Protein AF-A0A354A5F1-F1 (afdb_monomer)

Secondary structure (DSSP, 8-state):
--HHHHHHHHHHHHHHHHHHHHHHHHH--TT-----HHHHHHHHHHHHHHHHHHHHHHHHHHHHTT----SSTTHHHHHHHHHHHTTSS-HHHHHHHHHHHHHHHHHHHS-GGGS-HHHHHHHHHHHHHHHHHHHHHHHHHHHH-

Structure (mmCIF, N/CA/C/O backbone):
data_AF-A0A354A5F1-F1
#
_entry.id   AF-A0A354A5F1-F1
#
loop_
_atom_site.group_PDB
_atom_site.id
_atom_site.type_symbol
_atom_site.label_atom_id
_atom_site.label_alt_id
_atom_site.label_comp_id
_atom_site.label_asym_id
_atom_site.label_entity_id
_atom_site.label_seq_id
_atom_site.pdbx_PDB_ins_code
_atom_site.Cartn_x
_atom_site.Cartn_y
_atom_site.Cartn_z
_atom_site.occupancy
_atom_site.B_iso_or_equiv
_atom_site.auth_seq_id
_atom_site.auth_comp_id
_atom_site.auth_asym_id
_atom_site.auth_atom_id
_atom_site.pdbx_PDB_model_num
ATOM 1 N N . MET A 1 1 ? -10.426 9.192 18.367 1.00 88.81 1 MET A N 1
ATOM 2 C CA . MET A 1 1 ? -10.872 9.267 16.971 1.00 88.81 1 MET A CA 1
ATOM 3 C C . MET A 1 1 ? -12.346 8.918 16.938 1.00 88.81 1 MET A C 1
ATOM 5 O O . MET A 1 1 ? -12.712 7.935 17.572 1.00 88.81 1 MET A O 1
ATOM 9 N N . THR A 1 2 ? -13.182 9.730 16.302 1.00 95.38 2 THR A N 1
ATOM 10 C CA . THR A 1 2 ? -14.584 9.400 16.007 1.00 95.38 2 THR A CA 1
ATOM 11 C C . THR A 1 2 ? -14.675 8.564 14.728 1.00 95.38 2 THR A C 1
ATOM 13 O O . THR A 1 2 ? -13.717 8.493 13.960 1.00 95.38 2 THR A O 1
ATOM 16 N N . ILE A 1 3 ? -15.826 7.938 14.476 1.00 95.75 3 ILE A N 1
ATOM 17 C CA . ILE A 1 3 ? -16.056 7.205 13.223 1.00 95.75 3 ILE A CA 1
ATOM 18 C C . ILE A 1 3 ? -15.931 8.115 11.989 1.00 95.75 3 ILE A C 1
ATOM 20 O O . ILE A 1 3 ? -15.361 7.705 10.984 1.00 95.75 3 ILE A O 1
ATOM 24 N N . ASP A 1 4 ? -16.391 9.367 12.075 1.00 96.94 4 ASP A N 1
ATOM 25 C CA . ASP A 1 4 ? -16.285 10.336 10.975 1.00 96.94 4 ASP A CA 1
ATOM 26 C C . ASP A 1 4 ? -14.828 10.745 10.715 1.00 96.94 4 ASP A C 1
ATOM 28 O O . ASP A 1 4 ? -14.416 10.877 9.563 1.00 96.94 4 ASP A O 1
ATOM 32 N N . GLU A 1 5 ? -14.022 10.891 11.773 1.00 97.81 5 GLU A N 1
ATOM 33 C CA . GLU A 1 5 ? -12.582 11.142 11.646 1.00 97.81 5 GLU A CA 1
ATOM 34 C C . GLU A 1 5 ? -11.859 9.960 10.984 1.00 97.81 5 GLU A C 1
ATOM 36 O O . GLU A 1 5 ? -10.996 10.181 10.134 1.00 97.81 5 GLU A O 1
ATOM 41 N N . LEU A 1 6 ? -12.226 8.717 11.325 1.00 98.06 6 LEU A N 1
ATOM 42 C CA . LEU A 1 6 ? -11.666 7.519 10.691 1.00 98.06 6 LEU A CA 1
ATOM 43 C C . LEU A 1 6 ? -12.054 7.437 9.209 1.00 98.06 6 LEU A C 1
ATOM 45 O O . LEU A 1 6 ? -11.182 7.246 8.365 1.00 98.06 6 LEU A O 1
ATOM 49 N N . LYS A 1 7 ? -13.337 7.642 8.884 1.00 98.06 7 LYS A N 1
ATOM 50 C CA . LYS A 1 7 ? -13.829 7.675 7.496 1.00 98.06 7 LYS A CA 1
ATOM 51 C C . LYS A 1 7 ? -13.063 8.698 6.666 1.00 98.06 7 LYS A C 1
ATOM 53 O O . LYS A 1 7 ? -12.540 8.372 5.605 1.00 98.06 7 LYS A O 1
ATOM 58 N N . GLN A 1 8 ? -12.928 9.919 7.183 1.00 98.12 8 GLN A N 1
ATOM 59 C CA . GLN A 1 8 ? -12.188 10.977 6.502 1.00 98.12 8 GLN A CA 1
ATOM 60 C C . GLN A 1 8 ? -10.704 10.627 6.322 1.00 98.12 8 GLN A C 1
ATOM 62 O O . GLN A 1 8 ? -10.120 10.960 5.290 1.00 98.12 8 GLN A O 1
ATOM 67 N N . TYR A 1 9 ? -10.087 9.970 7.307 1.00 98.44 9 TYR A N 1
ATOM 68 C CA . TYR A 1 9 ? -8.708 9.501 7.202 1.00 98.44 9 TYR A CA 1
ATOM 69 C C . TYR A 1 9 ? -8.547 8.478 6.071 1.00 98.44 9 TYR A C 1
ATOM 71 O O . TYR A 1 9 ? -7.696 8.668 5.202 1.00 98.44 9 TYR A O 1
ATOM 79 N N . CYS A 1 10 ? -9.388 7.440 6.043 1.00 98.25 10 CYS A N 1
ATOM 80 C CA . CYS A 1 10 ? -9.361 6.410 5.004 1.00 98.25 10 CYS A CA 1
ATOM 81 C C . CYS A 1 10 ? -9.556 7.015 3.606 1.00 98.25 10 CYS A C 1
ATOM 83 O O . CYS A 1 10 ? -8.783 6.714 2.700 1.00 98.25 10 CYS A O 1
ATOM 85 N N . GLU A 1 11 ? -10.514 7.931 3.436 1.00 98.19 11 GLU A N 1
ATOM 86 C CA . GLU A 1 11 ? -10.753 8.611 2.153 1.00 98.19 11 GLU A CA 1
ATOM 87 C C . GLU A 1 11 ? -9.566 9.462 1.686 1.00 98.19 11 GLU A C 1
ATOM 89 O O . GLU A 1 11 ? -9.225 9.499 0.497 1.00 98.19 11 GLU A O 1
ATOM 94 N N . ASN A 1 12 ? -8.886 10.130 2.619 1.00 98.38 12 ASN A N 1
ATOM 95 C CA . ASN A 1 12 ? -7.682 10.894 2.303 1.00 98.38 12 ASN A CA 1
ATOM 96 C C . ASN A 1 12 ? -6.538 9.976 1.849 1.00 98.38 12 ASN A C 1
ATOM 98 O O . ASN A 1 12 ? -5.866 10.283 0.861 1.00 98.38 12 ASN A O 1
ATOM 102 N N . GLU A 1 13 ? -6.331 8.843 2.524 1.00 98.50 13 GLU A N 1
ATOM 103 C CA . GLU A 1 13 ? -5.325 7.856 2.120 1.00 98.50 13 GLU A CA 1
ATOM 104 C C . GLU A 1 13 ? -5.651 7.239 0.759 1.00 98.50 13 GLU A C 1
ATOM 106 O O . GLU A 1 13 ? -4.776 7.133 -0.100 1.00 98.50 13 GLU A O 1
ATOM 111 N N . PHE A 1 14 ? -6.919 6.931 0.492 1.00 98.62 14 PHE A N 1
ATOM 112 C CA . PHE A 1 14 ? -7.344 6.471 -0.825 1.00 98.62 14 PHE A CA 1
ATOM 113 C C . PHE A 1 14 ? -7.124 7.517 -1.923 1.00 98.62 14 PHE A C 1
ATOM 115 O O . PHE A 1 14 ? -6.649 7.176 -3.005 1.00 98.62 14 PHE A O 1
ATOM 122 N N . THR A 1 15 ? -7.363 8.797 -1.634 1.00 98.50 15 THR A N 1
ATOM 123 C CA . THR A 1 15 ? -7.035 9.893 -2.560 1.00 98.50 15 THR A CA 1
ATOM 124 C C . THR A 1 15 ? -5.528 9.963 -2.841 1.00 98.50 15 THR A C 1
ATOM 126 O O . THR A 1 15 ? -5.108 10.233 -3.971 1.00 98.50 15 THR A O 1
ATOM 129 N N . ASN A 1 16 ? -4.686 9.708 -1.834 1.00 98.31 16 ASN A N 1
ATOM 130 C CA . ASN A 1 16 ? -3.236 9.619 -2.016 1.00 98.31 16 ASN A CA 1
ATOM 131 C C . ASN A 1 16 ? -2.854 8.408 -2.876 1.00 98.31 16 ASN A C 1
ATOM 133 O O . ASN A 1 16 ? -2.030 8.546 -3.783 1.00 98.31 16 ASN A O 1
ATOM 137 N N . ILE A 1 17 ? -3.480 7.251 -2.646 1.00 98.62 17 ILE A N 1
ATOM 138 C CA . ILE A 1 17 ? -3.293 6.045 -3.459 1.00 98.62 17 ILE A CA 1
ATOM 139 C C . ILE A 1 17 ? -3.649 6.326 -4.919 1.00 98.62 17 ILE A C 1
ATOM 141 O O . ILE A 1 17 ? -2.843 6.019 -5.793 1.00 98.62 17 ILE A O 1
ATOM 145 N N . ASP A 1 18 ? -4.779 6.973 -5.197 1.00 98.62 18 ASP A N 1
ATOM 146 C CA . ASP A 1 18 ? -5.191 7.296 -6.567 1.00 98.62 18 ASP A CA 1
ATOM 147 C C . ASP A 1 18 ? -4.146 8.170 -7.282 1.00 98.62 18 ASP A C 1
ATOM 149 O O . ASP A 1 18 ? -3.812 7.934 -8.445 1.00 98.62 18 ASP A O 1
ATOM 153 N N . ARG A 1 19 ? -3.547 9.139 -6.574 1.00 98.56 19 ARG A N 1
ATOM 154 C CA . ARG A 1 19 ? -2.428 9.942 -7.101 1.00 98.56 19 ARG A CA 1
ATOM 155 C C . ARG A 1 19 ? -1.193 9.089 -7.383 1.00 98.56 19 ARG A C 1
ATOM 157 O O . ARG A 1 19 ? -0.616 9.213 -8.458 1.00 98.56 19 ARG A O 1
ATOM 164 N N . ILE A 1 20 ? -0.809 8.209 -6.457 1.00 98.56 20 ILE A N 1
ATOM 165 C CA . ILE A 1 20 ? 0.332 7.296 -6.634 1.00 98.56 20 ILE A CA 1
ATOM 166 C C . ILE A 1 20 ? 0.109 6.387 -7.847 1.00 98.56 20 ILE A C 1
ATOM 168 O O . ILE A 1 20 ? 1.017 6.213 -8.659 1.00 98.56 20 ILE A O 1
ATOM 172 N N . LEU A 1 21 ? -1.096 5.832 -8.001 1.00 98.44 21 LEU A N 1
ATOM 173 C CA . LEU A 1 21 ? -1.436 4.973 -9.129 1.00 98.44 21 LEU A CA 1
ATOM 174 C C . LEU A 1 21 ? -1.404 5.748 -10.449 1.00 98.44 21 LEU A C 1
ATOM 176 O O . LEU A 1 21 ? -0.888 5.228 -11.435 1.00 98.44 21 LEU A O 1
ATOM 180 N N . ASN A 1 22 ? -1.882 6.993 -10.486 1.00 98.38 22 ASN A N 1
ATOM 181 C CA . ASN A 1 22 ? -1.786 7.821 -11.690 1.00 98.38 22 ASN A CA 1
ATOM 182 C C . ASN A 1 22 ? -0.330 8.002 -12.146 1.00 98.38 22 ASN A C 1
ATOM 184 O O . ASN A 1 22 ? -0.038 7.823 -13.328 1.00 98.38 22 ASN A O 1
ATOM 188 N N . GLU A 1 23 ? 0.585 8.273 -11.215 1.00 98.38 23 GLU A N 1
ATOM 189 C CA . GLU A 1 23 ? 2.017 8.378 -11.515 1.00 98.38 23 GLU A CA 1
ATOM 190 C C . GLU A 1 23 ? 2.623 7.026 -11.935 1.00 98.38 23 GLU A C 1
ATOM 192 O O . GLU A 1 23 ? 3.346 6.942 -12.932 1.00 98.38 23 GLU A O 1
ATOM 197 N N . LEU A 1 24 ? 2.264 5.933 -11.250 1.00 98.31 24 LEU A N 1
ATOM 198 C CA . LEU A 1 24 ? 2.692 4.580 -11.615 1.00 98.31 24 LEU A CA 1
ATOM 199 C C . LEU A 1 24 ? 2.304 4.241 -13.057 1.00 98.31 24 LEU A C 1
ATOM 201 O O . LEU A 1 24 ? 3.149 3.800 -13.833 1.00 98.31 24 LEU A O 1
ATOM 205 N N . PHE A 1 25 ? 1.047 4.472 -13.438 1.00 97.12 25 PHE A N 1
ATOM 206 C CA . PHE A 1 25 ? 0.533 4.165 -14.776 1.00 97.12 25 PHE A CA 1
ATOM 207 C C . PHE A 1 25 ? 0.894 5.224 -15.832 1.00 97.12 25 PHE A C 1
ATOM 209 O O . PHE A 1 25 ? 0.690 4.995 -17.032 1.00 97.12 25 PHE A O 1
ATOM 216 N N . ALA A 1 26 ? 1.481 6.357 -15.437 1.00 96.94 26 ALA A N 1
ATOM 217 C CA . ALA A 1 26 ? 2.159 7.255 -16.368 1.00 96.94 26 ALA A CA 1
ATOM 218 C C . ALA A 1 26 ? 3.459 6.618 -16.889 1.00 96.94 26 ALA A C 1
ATOM 220 O O . ALA A 1 26 ? 3.735 6.707 -18.088 1.00 96.94 26 ALA A O 1
ATOM 221 N N . VAL A 1 27 ? 4.192 5.912 -16.019 1.00 96.44 27 VAL A N 1
ATOM 222 C CA . VAL A 1 27 ? 5.458 5.231 -16.345 1.00 96.44 27 VAL A CA 1
ATOM 223 C C . VAL A 1 27 ? 5.230 3.815 -16.884 1.00 96.44 27 VAL A C 1
ATOM 225 O O . VAL A 1 27 ? 5.803 3.441 -17.907 1.00 96.44 27 VAL A O 1
ATOM 228 N N . PHE A 1 28 ? 4.382 3.023 -16.228 1.00 95.88 28 PHE A N 1
ATOM 229 C CA . PHE A 1 28 ? 4.091 1.640 -16.598 1.00 95.88 28 PHE A CA 1
ATOM 230 C C . PHE A 1 28 ? 3.071 1.547 -17.743 1.00 95.88 28 PHE A C 1
ATOM 232 O O . PHE A 1 28 ? 1.974 2.104 -17.674 1.00 95.88 28 PHE A O 1
ATOM 239 N N . LYS A 1 29 ? 3.431 0.791 -18.782 1.00 93.31 29 LYS A N 1
ATOM 240 C CA . LYS A 1 29 ? 2.622 0.402 -19.944 1.00 93.31 29 LYS A CA 1
ATOM 241 C C . LYS A 1 29 ? 2.683 -1.116 -20.130 1.00 93.31 29 LYS A C 1
ATOM 243 O O . LYS A 1 29 ? 3.770 -1.681 -20.229 1.00 93.31 29 LYS A O 1
ATOM 248 N N . LEU A 1 30 ? 1.529 -1.771 -20.215 1.00 87.25 30 LEU A N 1
ATOM 249 C CA . LEU A 1 30 ? 1.441 -3.235 -20.285 1.00 87.25 30 LEU A CA 1
ATOM 250 C C . LEU A 1 30 ? 2.171 -3.807 -21.515 1.00 87.25 30 LEU A C 1
ATOM 252 O O . LEU A 1 30 ? 2.886 -4.799 -21.423 1.00 87.25 30 LEU A O 1
ATOM 256 N N . GLU A 1 31 ? 2.036 -3.135 -22.655 1.00 88.56 31 GLU A N 1
ATOM 257 C CA . GLU A 1 31 ? 2.671 -3.478 -23.933 1.00 88.56 31 GLU A CA 1
ATOM 258 C C . GLU A 1 31 ? 4.189 -3.220 -23.998 1.00 88.56 31 GLU A C 1
ATOM 260 O O . GLU A 1 31 ? 4.843 -3.637 -24.957 1.00 88.56 31 GLU A O 1
ATOM 265 N N . LYS A 1 32 ? 4.784 -2.545 -23.006 1.00 89.50 32 LYS A N 1
ATOM 266 C CA . LYS A 1 32 ? 6.224 -2.264 -22.997 1.00 89.50 32 LYS A CA 1
ATOM 267 C C . LYS A 1 32 ? 7.002 -3.486 -22.499 1.00 89.50 32 LYS A C 1
ATOM 269 O O . LYS A 1 32 ? 6.820 -3.932 -21.370 1.00 89.50 32 LYS A O 1
ATOM 274 N N . ALA A 1 33 ? 7.892 -3.998 -23.351 1.00 81.94 33 ALA A N 1
ATOM 275 C CA . ALA A 1 33 ? 8.653 -5.221 -23.086 1.00 81.94 33 ALA A CA 1
ATOM 276 C C . ALA A 1 33 ? 9.720 -5.061 -21.989 1.00 81.94 33 ALA A C 1
ATOM 278 O O . ALA A 1 33 ? 9.925 -5.982 -21.205 1.00 81.94 33 ALA A O 1
ATOM 279 N N . GLU A 1 34 ? 10.383 -3.903 -21.923 1.00 86.00 34 GLU A N 1
ATOM 280 C CA . GLU A 1 34 ? 11.504 -3.661 -21.009 1.00 86.00 34 GLU A CA 1
ATOM 281 C C . GLU A 1 34 ? 11.465 -2.246 -20.438 1.00 86.00 34 GLU A C 1
ATOM 283 O O . GLU A 1 34 ? 11.085 -1.302 -21.128 1.00 86.00 34 GLU A O 1
ATOM 288 N N . TYR A 1 35 ? 11.920 -2.094 -19.195 1.00 94.25 35 TYR A N 1
ATOM 289 C CA . TYR A 1 35 ? 12.039 -0.816 -18.497 1.00 94.25 35 TYR A CA 1
ATOM 290 C C . TYR A 1 35 ? 13.495 -0.541 -18.152 1.00 94.25 35 TYR A C 1
ATOM 292 O O . TYR A 1 35 ? 14.213 -1.434 -17.700 1.00 94.25 35 TYR A O 1
ATOM 300 N N . THR A 1 36 ? 13.924 0.708 -18.309 1.00 95.31 36 THR A N 1
ATOM 301 C CA . THR A 1 36 ? 15.245 1.139 -17.838 1.00 95.31 36 THR A CA 1
ATOM 302 C C . THR A 1 36 ? 15.337 1.024 -16.315 1.00 95.31 36 THR A C 1
ATOM 304 O O . THR A 1 36 ? 14.324 1.068 -15.619 1.00 95.31 36 THR A O 1
ATOM 307 N N . LEU A 1 37 ? 16.554 0.947 -15.768 1.00 95.62 37 LEU A N 1
ATOM 308 C CA . LEU A 1 37 ? 16.751 0.876 -14.316 1.00 95.62 37 LEU A CA 1
ATOM 309 C C . LEU A 1 37 ? 16.095 2.054 -13.569 1.00 95.62 37 LEU A C 1
ATOM 311 O O . LEU A 1 37 ? 15.551 1.870 -12.484 1.00 95.62 37 LEU A O 1
ATOM 315 N N . ALA A 1 38 ? 16.113 3.252 -14.163 1.00 96.56 38 ALA A N 1
ATOM 316 C CA . ALA A 1 38 ? 15.469 4.435 -13.596 1.00 96.56 38 ALA A CA 1
ATOM 317 C C . ALA A 1 38 ? 13.937 4.299 -13.559 1.00 96.56 38 ALA A C 1
ATOM 319 O O . ALA A 1 38 ? 13.312 4.618 -12.550 1.00 96.56 38 ALA A O 1
ATOM 320 N N . GLU A 1 39 ? 13.329 3.781 -14.627 1.00 97.06 39 GLU A N 1
ATOM 321 C CA . GLU A 1 39 ? 11.885 3.524 -14.665 1.00 97.06 39 GLU A CA 1
ATOM 322 C C . GLU A 1 39 ? 11.484 2.420 -13.685 1.00 97.06 39 GLU A C 1
ATOM 324 O O . GLU A 1 39 ? 10.488 2.560 -12.982 1.00 97.06 39 GLU A O 1
ATOM 329 N N . GLN A 1 40 ? 12.278 1.352 -13.582 1.00 96.38 40 GLN A N 1
ATOM 330 C CA . GLN A 1 40 ? 12.044 0.291 -12.605 1.00 96.38 40 GLN A CA 1
ATOM 331 C C . GLN A 1 40 ? 12.151 0.809 -11.161 1.00 96.38 40 GLN A C 1
ATOM 333 O O . GLN A 1 40 ? 11.339 0.429 -10.316 1.00 96.38 40 GLN A O 1
ATOM 338 N N . ALA A 1 41 ? 13.093 1.716 -10.877 1.00 96.50 41 ALA A N 1
ATOM 339 C CA . ALA A 1 41 ? 13.203 2.380 -9.577 1.00 96.50 41 ALA A CA 1
ATOM 340 C C . ALA A 1 41 ? 11.967 3.239 -9.263 1.00 96.50 41 ALA A C 1
ATOM 342 O O . ALA A 1 41 ? 11.447 3.195 -8.144 1.00 96.50 41 ALA A O 1
ATOM 343 N N . ALA A 1 42 ? 11.471 3.990 -10.253 1.00 97.62 42 ALA A N 1
ATOM 344 C CA . ALA A 1 42 ? 10.252 4.782 -10.116 1.00 97.62 42 ALA A CA 1
ATOM 345 C C . ALA A 1 42 ? 9.039 3.883 -9.834 1.00 97.62 42 ALA A C 1
ATOM 347 O O . ALA A 1 42 ? 8.349 4.075 -8.835 1.00 97.62 42 ALA A O 1
ATOM 348 N N . ILE A 1 43 ? 8.838 2.841 -10.648 1.00 97.75 43 ILE A N 1
ATOM 349 C CA . ILE A 1 43 ? 7.773 1.845 -10.472 1.00 97.75 43 ILE A CA 1
ATOM 350 C C . ILE A 1 43 ? 7.832 1.220 -9.073 1.00 97.75 43 ILE A C 1
ATOM 352 O O . ILE A 1 43 ? 6.824 1.205 -8.371 1.00 97.75 43 ILE A O 1
ATOM 356 N N . SER A 1 44 ? 9.011 0.770 -8.636 1.00 97.12 44 SER A N 1
ATOM 357 C CA . SER A 1 44 ? 9.203 0.180 -7.303 1.00 97.12 44 SER A CA 1
ATOM 358 C C . SER A 1 44 ? 8.799 1.138 -6.187 1.00 97.12 44 SER A C 1
ATOM 360 O O . SER A 1 44 ? 8.106 0.748 -5.249 1.00 97.12 44 SER A O 1
ATOM 362 N N . THR A 1 45 ? 9.188 2.408 -6.318 1.00 97.44 45 THR A N 1
ATOM 363 C CA . THR A 1 45 ? 8.848 3.458 -5.353 1.00 97.44 45 THR A CA 1
ATOM 364 C C . THR A 1 45 ? 7.337 3.656 -5.271 1.00 97.44 45 THR A C 1
ATOM 366 O O . THR A 1 45 ? 6.787 3.729 -4.173 1.00 97.44 45 THR A O 1
ATOM 369 N N . TYR A 1 46 ? 6.636 3.684 -6.407 1.00 98.44 46 TYR A N 1
ATOM 370 C CA . TYR A 1 46 ? 5.179 3.800 -6.402 1.00 98.44 46 TYR A CA 1
ATOM 371 C C . TYR A 1 46 ? 4.500 2.574 -5.782 1.00 98.44 46 TYR A C 1
ATOM 373 O O . TYR A 1 46 ? 3.616 2.755 -4.951 1.00 98.44 46 TYR A O 1
ATOM 381 N N . ILE A 1 47 ? 4.952 1.348 -6.081 1.00 97.81 47 ILE A N 1
ATOM 382 C CA . ILE A 1 47 ? 4.438 0.123 -5.433 1.00 97.81 47 ILE A CA 1
ATOM 383 C C . ILE A 1 47 ? 4.590 0.213 -3.908 1.00 97.81 47 ILE A C 1
ATOM 385 O O . ILE A 1 47 ? 3.650 -0.078 -3.168 1.00 97.81 47 ILE A O 1
ATOM 389 N N . MET A 1 48 ? 5.763 0.629 -3.427 1.00 96.88 48 MET A N 1
ATOM 390 C CA . MET A 1 48 ? 6.022 0.763 -1.993 1.00 96.88 48 MET A CA 1
ATOM 391 C C . MET A 1 48 ? 5.171 1.842 -1.336 1.00 96.88 48 MET A C 1
ATOM 393 O O . MET A 1 48 ? 4.688 1.634 -0.224 1.00 96.88 48 MET A O 1
ATOM 397 N N . ASN A 1 49 ? 4.981 2.978 -2.004 1.00 97.81 49 ASN A N 1
ATOM 398 C CA . ASN A 1 49 ? 4.134 4.052 -1.498 1.00 97.81 49 ASN A CA 1
ATOM 399 C C . ASN A 1 49 ? 2.671 3.600 -1.430 1.00 97.81 49 ASN A C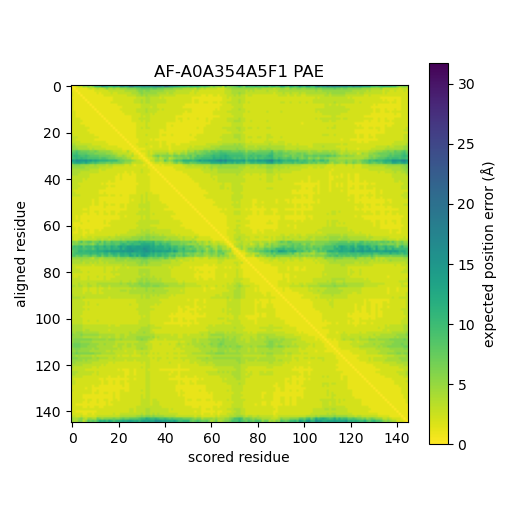 1
ATOM 401 O O . ASN A 1 49 ? 2.010 3.851 -0.426 1.00 97.81 49 ASN A O 1
ATOM 405 N N . THR A 1 50 ? 2.188 2.871 -2.441 1.00 98.19 50 THR A N 1
ATOM 406 C CA . THR A 1 50 ? 0.853 2.263 -2.419 1.00 98.19 50 THR A CA 1
ATOM 407 C C . THR A 1 50 ? 0.706 1.295 -1.247 1.00 98.19 50 THR A C 1
ATOM 409 O O . THR A 1 50 ? -0.252 1.404 -0.488 1.00 98.19 50 THR A O 1
ATOM 412 N N . TYR A 1 51 ? 1.668 0.388 -1.052 1.00 97.62 51 TYR A N 1
ATOM 413 C CA . TYR A 1 51 ? 1.655 -0.540 0.082 1.00 97.62 51 TYR A CA 1
ATOM 414 C C . TYR A 1 51 ? 1.681 0.1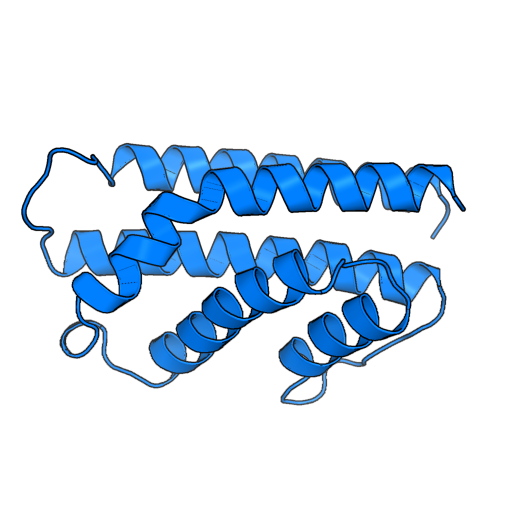95 1.431 1.00 97.62 51 TYR A C 1
ATOM 416 O O . TYR A 1 51 ? 0.906 -0.133 2.323 1.00 97.62 51 TYR A O 1
ATOM 424 N N . SER A 1 52 ? 2.508 1.234 1.563 1.00 96.19 52 SER A N 1
ATOM 425 C CA . SER A 1 52 ? 2.607 2.022 2.800 1.00 96.19 52 SER A CA 1
ATOM 426 C C . SER A 1 52 ? 1.295 2.738 3.137 1.00 96.19 52 SER A C 1
ATOM 428 O O . SER A 1 52 ? 0.925 2.814 4.304 1.00 96.19 52 SER A O 1
ATOM 430 N N . ALA A 1 53 ? 0.565 3.233 2.134 1.00 97.75 53 ALA A N 1
ATOM 431 C CA . ALA A 1 53 ? -0.757 3.825 2.339 1.00 97.75 53 ALA A CA 1
ATOM 432 C C . ALA A 1 53 ? -1.790 2.776 2.798 1.00 97.75 53 ALA A C 1
ATOM 434 O O . ALA A 1 53 ? -2.548 3.029 3.732 1.00 97.75 53 ALA A O 1
ATOM 435 N N . VAL A 1 54 ? -1.764 1.563 2.224 1.00 98.25 54 VAL A N 1
ATOM 436 C CA . VAL A 1 54 ? -2.589 0.439 2.708 1.00 98.25 54 VAL A CA 1
ATOM 437 C C . VAL A 1 54 ? -2.271 0.110 4.168 1.00 98.25 54 VAL A C 1
ATOM 439 O O . VAL A 1 54 ? -3.183 -0.040 4.979 1.00 98.25 54 VAL A O 1
ATOM 442 N N . GLU A 1 55 ? -0.992 0.048 4.543 1.00 96.94 55 GLU A N 1
ATOM 443 C CA . GLU A 1 55 ? -0.600 -0.173 5.939 1.00 96.94 55 GLU A CA 1
ATOM 444 C C . GLU A 1 55 ? -1.111 0.924 6.872 1.00 96.94 55 GLU A C 1
ATOM 446 O O . GLU A 1 55 ? -1.561 0.615 7.974 1.00 96.94 55 GLU A O 1
ATOM 451 N N . SER A 1 56 ? -1.063 2.185 6.440 1.00 97.19 56 SER A N 1
ATOM 452 C CA . SER A 1 56 ? -1.581 3.320 7.206 1.00 97.19 56 SER A CA 1
ATOM 453 C C . SER A 1 56 ? -3.083 3.196 7.458 1.00 97.19 56 SER A C 1
ATOM 455 O O . SER A 1 56 ? -3.514 3.355 8.600 1.00 97.19 56 SER A O 1
ATOM 457 N N . ILE A 1 57 ? -3.868 2.830 6.438 1.00 98.38 57 ILE A N 1
ATOM 458 C CA . ILE A 1 57 ? -5.312 2.571 6.568 1.00 98.38 57 ILE A CA 1
ATOM 459 C C . ILE A 1 57 ? -5.565 1.467 7.601 1.00 98.38 57 ILE A C 1
ATOM 461 O O . ILE A 1 57 ? -6.254 1.695 8.597 1.00 98.38 57 ILE A O 1
ATOM 465 N N . LEU A 1 58 ? -4.943 0.298 7.418 1.00 98.06 58 LEU A N 1
ATOM 466 C CA . LEU A 1 58 ? -5.131 -0.855 8.304 1.00 98.06 58 LEU A CA 1
ATOM 467 C C . LEU A 1 58 ? -4.709 -0.542 9.740 1.00 98.06 58 LEU A C 1
ATOM 469 O O . LEU A 1 58 ? -5.415 -0.870 10.692 1.00 98.06 58 LEU A O 1
ATOM 473 N N . LYS A 1 59 ? -3.565 0.124 9.911 1.00 97.00 59 LYS A N 1
ATOM 474 C CA . LYS A 1 59 ? -3.085 0.553 11.224 1.00 97.00 59 LYS A CA 1
ATOM 475 C C . LYS A 1 59 ? -4.083 1.498 11.883 1.00 97.00 59 LYS A C 1
ATOM 477 O O . LYS A 1 59 ? -4.317 1.379 13.083 1.00 97.00 59 LYS A O 1
ATOM 482 N N . GLN A 1 60 ? -4.678 2.414 11.123 1.00 97.31 60 GLN A N 1
ATOM 483 C CA . GLN A 1 60 ? -5.614 3.380 11.676 1.00 97.31 60 GLN A CA 1
ATOM 484 C C . GLN A 1 60 ? -6.941 2.742 12.107 1.00 97.31 60 GLN A C 1
ATOM 486 O O . GLN A 1 60 ? -7.465 3.115 13.160 1.00 97.31 60 GLN A O 1
ATOM 491 N N . MET A 1 61 ? -7.430 1.747 11.361 1.00 97.56 61 MET A N 1
ATOM 492 C CA . MET A 1 61 ? -8.583 0.919 11.745 1.00 97.56 61 MET A CA 1
ATOM 493 C C . MET A 1 61 ? -8.284 0.112 13.018 1.00 97.56 61 MET A C 1
ATOM 495 O O . MET A 1 61 ? -9.033 0.175 13.987 1.00 97.56 61 MET A O 1
ATOM 499 N N . LEU A 1 62 ? -7.122 -0.547 13.093 1.00 96.88 62 LEU A N 1
ATOM 500 C CA . LEU A 1 62 ? -6.703 -1.269 14.302 1.00 96.88 62 LEU A CA 1
ATOM 501 C C . LEU A 1 62 ? -6.611 -0.349 15.530 1.00 96.88 62 LEU A C 1
ATOM 503 O O . LEU A 1 62 ? -7.052 -0.712 16.620 1.00 96.88 62 LEU A O 1
ATOM 507 N N . LEU A 1 63 ? -6.069 0.860 15.368 1.00 96.19 63 LEU A N 1
ATOM 508 C CA . LEU A 1 63 ? -6.014 1.854 16.442 1.00 96.19 63 LEU A CA 1
ATOM 509 C C . LEU A 1 63 ? -7.410 2.291 16.902 1.00 96.19 63 LEU A C 1
ATOM 511 O O . LEU A 1 63 ? -7.608 2.508 18.100 1.00 96.19 63 LEU A O 1
ATOM 515 N N . TYR A 1 64 ? -8.370 2.408 15.981 1.00 96.56 64 TYR A N 1
ATOM 516 C CA . TYR A 1 64 ? -9.764 2.704 16.312 1.00 96.56 64 TYR A CA 1
ATOM 517 C C . TYR A 1 64 ? -10.378 1.605 17.194 1.00 96.56 64 TYR A C 1
ATOM 519 O O . TYR A 1 64 ? -10.980 1.910 18.227 1.00 96.56 64 TYR A O 1
ATOM 527 N N . ASP A 1 65 ? -10.077 0.340 16.891 1.00 95.50 65 ASP A N 1
ATOM 528 C CA . ASP A 1 65 ? -10.462 -0.831 17.694 1.00 95.50 65 ASP A CA 1
ATOM 529 C C . ASP A 1 65 ? -9.640 -1.014 18.980 1.00 95.50 65 ASP A C 1
ATOM 531 O O . ASP A 1 65 ? -9.784 -2.011 19.692 1.00 95.50 65 ASP A O 1
ATOM 535 N N . LYS A 1 66 ? -8.785 -0.042 19.325 1.00 95.19 66 LYS A N 1
ATOM 536 C CA . LYS A 1 66 ? -7.884 -0.076 20.491 1.00 95.19 66 LYS A CA 1
ATOM 537 C C . LYS A 1 66 ? -6.866 -1.225 20.428 1.00 95.19 66 LYS A C 1
ATOM 539 O O . LYS A 1 66 ? -6.366 -1.672 21.462 1.00 95.19 66 LYS A O 1
ATOM 544 N N . LEU A 1 67 ? -6.527 -1.674 19.221 1.00 93.94 67 LEU A N 1
ATOM 545 C CA . LEU A 1 67 ? -5.526 -2.699 18.925 1.00 93.94 67 LEU A CA 1
ATOM 546 C C . LEU A 1 67 ? -4.226 -2.050 18.435 1.00 93.94 67 LEU A C 1
ATOM 548 O O . LEU A 1 67 ? -3.817 -2.211 17.286 1.00 93.94 67 LEU A O 1
ATOM 552 N N . ASP A 1 68 ? -3.558 -1.311 19.319 1.00 89.56 68 ASP A N 1
ATOM 553 C CA . ASP A 1 68 ? -2.279 -0.683 18.987 1.00 89.56 68 ASP A CA 1
ATOM 554 C C . ASP A 1 68 ? -1.172 -1.733 18.779 1.00 89.56 68 ASP A C 1
ATOM 556 O O . ASP A 1 68 ? -0.855 -2.543 19.655 1.00 89.56 68 ASP A O 1
ATOM 560 N N . VAL A 1 69 ? -0.572 -1.716 17.590 1.00 89.06 69 VAL A N 1
ATOM 561 C CA . VAL A 1 69 ? 0.545 -2.587 17.195 1.00 89.06 69 VAL A CA 1
ATOM 562 C C . VAL A 1 69 ? 1.922 -1.990 17.528 1.00 89.06 69 VAL A C 1
ATOM 564 O O . VAL A 1 69 ? 2.937 -2.694 17.419 1.00 89.06 69 VAL A O 1
ATOM 567 N N . GLY A 1 70 ? 1.955 -0.722 17.953 1.00 88.12 70 GLY A N 1
ATOM 568 C CA . GLY A 1 70 ? 3.143 0.079 18.228 1.00 88.12 70 GLY A CA 1
ATOM 569 C C . GLY A 1 70 ? 3.991 0.386 16.987 1.00 88.12 70 GLY A C 1
ATOM 570 O O . GLY A 1 70 ? 3.685 -0.031 15.872 1.00 88.12 70 GLY A O 1
ATOM 571 N N . ASP A 1 71 ? 5.113 1.074 17.210 1.00 84.25 71 ASP A N 1
ATOM 572 C CA . ASP A 1 71 ? 6.065 1.495 16.162 1.00 84.25 71 ASP A CA 1
ATOM 573 C C . ASP A 1 71 ? 7.410 0.749 16.219 1.00 84.25 71 ASP A C 1
ATOM 575 O O . ASP A 1 71 ? 8.424 1.184 15.672 1.00 84.25 71 ASP A O 1
ATOM 579 N N . ALA A 1 72 ? 7.449 -0.392 16.908 1.00 84.19 72 ALA A N 1
ATOM 580 C CA . ALA A 1 72 ? 8.661 -1.199 17.010 1.00 84.19 72 ALA A CA 1
ATOM 581 C C . ALA A 1 72 ? 9.062 -1.802 15.644 1.00 84.19 72 ALA A C 1
ATOM 583 O O . ALA A 1 72 ? 8.198 -2.019 14.789 1.00 84.19 72 ALA A O 1
ATOM 584 N N . PRO A 1 73 ? 10.345 -2.158 15.430 1.00 82.94 73 PRO A N 1
ATOM 585 C CA . PRO A 1 73 ? 10.762 -2.894 14.239 1.00 82.94 73 PRO A CA 1
ATOM 586 C C . PRO A 1 73 ? 9.857 -4.105 13.967 1.00 82.94 73 PRO A C 1
ATOM 588 O O . PRO A 1 73 ? 9.504 -4.852 14.883 1.00 82.94 73 PRO A O 1
ATOM 591 N N . GLY A 1 74 ? 9.448 -4.270 12.707 1.00 83.44 74 GLY A N 1
ATOM 592 C CA . GLY A 1 74 ? 8.502 -5.313 12.298 1.00 83.44 74 GLY A CA 1
ATOM 593 C C . GLY A 1 74 ? 7.024 -4.986 12.550 1.00 83.44 74 GLY A C 1
ATOM 594 O O . GLY A 1 74 ? 6.186 -5.875 12.419 1.00 83.44 74 GLY A O 1
ATOM 595 N N . TRP A 1 75 ? 6.663 -3.743 12.897 1.00 91.19 75 TRP A N 1
ATOM 596 C CA . TRP A 1 75 ? 5.253 -3.346 13.043 1.00 91.19 75 TRP A CA 1
ATOM 597 C C . TRP A 1 75 ? 4.431 -3.577 11.764 1.00 91.19 75 TRP A C 1
ATOM 599 O O . TRP A 1 75 ? 3.276 -3.975 11.866 1.00 91.19 75 TRP A O 1
ATOM 609 N N . HIS A 1 76 ? 5.046 -3.431 10.588 1.00 92.44 76 HIS A N 1
ATOM 610 C CA . HIS A 1 76 ? 4.470 -3.733 9.271 1.00 92.44 76 HIS A CA 1
ATOM 611 C C . HIS A 1 76 ? 3.806 -5.124 9.220 1.00 92.44 76 HIS A C 1
ATOM 613 O O . HIS A 1 76 ? 2.618 -5.271 8.935 1.00 92.44 76 HIS A O 1
ATOM 619 N N . GLU A 1 77 ? 4.547 -6.161 9.626 1.00 93.06 77 GLU A N 1
ATOM 620 C CA . GLU A 1 77 ? 4.037 -7.536 9.709 1.00 93.06 77 GLU A CA 1
ATOM 621 C C . GLU A 1 77 ? 2.938 -7.685 10.766 1.00 93.06 77 GLU A C 1
ATOM 623 O O . GLU A 1 77 ? 2.011 -8.479 10.599 1.00 93.06 77 GLU A O 1
ATOM 628 N N . LYS A 1 78 ? 3.033 -6.937 11.873 1.00 94.62 78 LYS A N 1
ATOM 629 C CA . LYS A 1 78 ? 2.031 -6.978 12.945 1.00 94.62 78 LYS A CA 1
ATOM 630 C C . LYS A 1 78 ? 0.700 -6.383 12.497 1.00 94.62 78 LYS A C 1
ATOM 632 O O . LYS A 1 78 ? -0.317 -6.987 12.820 1.00 94.62 78 LYS A O 1
ATOM 637 N N . VAL A 1 79 ? 0.705 -5.261 11.769 1.00 96.81 79 VAL A N 1
ATOM 638 C CA . VAL A 1 79 ? -0.509 -4.649 11.196 1.00 96.81 79 VAL A CA 1
ATOM 639 C C . VAL A 1 79 ? -1.214 -5.655 10.311 1.00 96.81 79 VAL A C 1
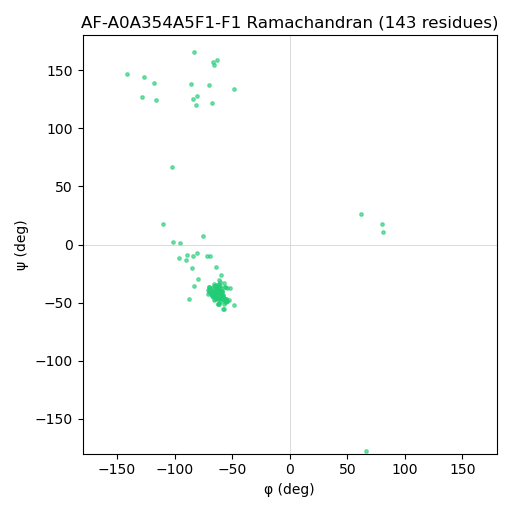ATOM 641 O O . VAL A 1 79 ? -2.370 -5.985 10.557 1.00 96.81 79 VAL A O 1
ATOM 644 N N . LEU A 1 80 ? -0.489 -6.198 9.332 1.00 96.56 80 LEU A N 1
ATOM 645 C CA . LEU A 1 80 ? -1.071 -7.099 8.351 1.00 96.56 80 LEU A CA 1
ATOM 646 C C . LEU A 1 80 ? -1.620 -8.373 9.010 1.00 96.56 80 LEU A C 1
ATOM 648 O O . LEU A 1 80 ? -2.752 -8.777 8.749 1.00 96.56 80 LEU A O 1
ATOM 652 N N . ARG A 1 81 ? -0.852 -8.967 9.934 1.00 95.31 81 ARG A N 1
ATOM 653 C CA . ARG A 1 81 ? -1.296 -10.138 10.698 1.00 95.31 81 ARG A CA 1
ATOM 654 C C . ARG A 1 81 ? -2.539 -9.835 11.534 1.00 95.31 81 ARG A C 1
ATOM 656 O O . ARG A 1 81 ? -3.475 -10.624 11.512 1.00 95.31 81 ARG A O 1
ATOM 663 N N . LYS A 1 82 ? -2.563 -8.714 12.264 1.00 96.69 82 LYS A N 1
ATOM 664 C CA . LYS A 1 82 ? -3.695 -8.353 13.129 1.00 96.69 82 LYS A CA 1
ATOM 665 C C . LYS A 1 82 ? -4.959 -8.058 12.332 1.00 96.69 82 LYS A C 1
ATOM 667 O O . LYS A 1 82 ? -6.011 -8.546 12.722 1.00 96.69 82 LYS A O 1
ATOM 672 N N . ALA A 1 83 ? -4.844 -7.344 11.214 1.00 96.69 83 ALA A N 1
ATOM 673 C CA . ALA A 1 83 ? -5.964 -7.091 10.312 1.00 96.69 83 ALA A CA 1
ATOM 674 C C . ALA A 1 83 ? -6.581 -8.400 9.782 1.00 96.69 83 ALA A C 1
ATOM 676 O O . ALA A 1 83 ? -7.801 -8.529 9.742 1.00 96.69 83 ALA A O 1
ATOM 677 N N . GLY A 1 84 ? -5.753 -9.400 9.460 1.00 96.31 84 GLY A N 1
ATOM 678 C CA . GLY A 1 84 ? -6.232 -10.742 9.114 1.00 96.31 84 GLY A CA 1
ATOM 679 C C . GLY A 1 84 ? -6.871 -11.496 10.289 1.00 96.31 84 GLY A C 1
ATOM 680 O O . GLY A 1 84 ? -7.930 -12.092 10.133 1.00 96.31 84 GLY A O 1
ATOM 681 N N . GLU A 1 85 ? -6.260 -11.459 11.478 1.00 95.69 85 GLU A N 1
ATOM 682 C CA . GLU A 1 85 ? -6.755 -12.161 12.678 1.00 95.69 85 GLU A CA 1
ATOM 683 C C . GLU A 1 85 ? -8.151 -11.698 13.122 1.00 95.69 85 GLU A C 1
ATOM 685 O O . GLU A 1 85 ? -8.927 -12.515 13.615 1.00 95.69 85 GLU A O 1
ATOM 690 N N . ILE A 1 86 ? -8.464 -10.408 12.967 1.00 94.12 86 ILE A N 1
ATOM 69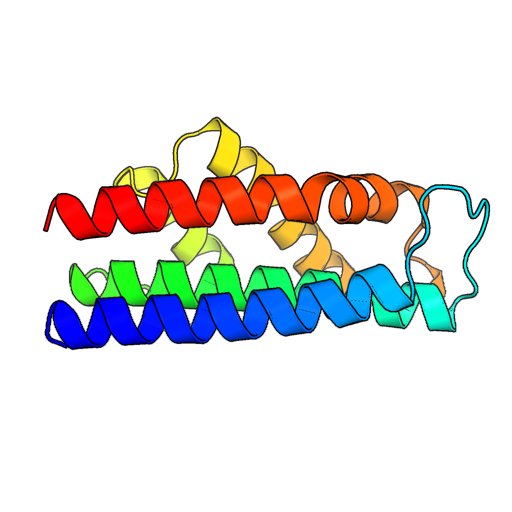1 C CA . ILE A 1 86 ? -9.765 -9.844 13.364 1.00 94.12 86 ILE A CA 1
ATOM 692 C C . ILE A 1 86 ? -10.773 -9.765 12.212 1.00 94.12 86 ILE A C 1
ATOM 694 O O . ILE A 1 86 ? -11.886 -9.293 12.416 1.00 94.12 86 ILE A O 1
ATOM 698 N N . GLY A 1 87 ? -10.395 -10.229 11.019 1.00 94.00 87 GLY A N 1
ATOM 699 C CA . GLY A 1 87 ? -11.290 -10.299 9.867 1.00 94.00 87 GLY A CA 1
ATOM 700 C C . GLY A 1 87 ? -11.501 -8.986 9.113 1.00 94.00 87 GLY A C 1
ATOM 701 O O . GLY A 1 87 ? -12.449 -8.917 8.345 1.00 94.00 87 GLY A O 1
ATOM 702 N N . ILE A 1 88 ? -10.632 -7.976 9.280 1.00 95.75 88 ILE A N 1
ATOM 703 C CA . ILE A 1 88 ? -10.607 -6.808 8.371 1.00 95.75 88 ILE A CA 1
ATOM 704 C C . ILE A 1 88 ? -10.188 -7.246 6.965 1.00 95.75 88 ILE A C 1
ATOM 706 O O . ILE A 1 88 ? -10.634 -6.680 5.979 1.00 95.75 88 ILE A O 1
ATOM 710 N N . LEU A 1 89 ? -9.280 -8.220 6.870 1.00 96.75 89 LEU A N 1
ATOM 711 C CA . LEU A 1 89 ? -8.807 -8.737 5.592 1.00 96.75 89 LEU A CA 1
ATOM 712 C C . LEU A 1 89 ? -9.203 -10.203 5.430 1.00 96.75 89 LEU A C 1
ATOM 714 O O . LEU A 1 89 ? -8.786 -11.028 6.254 1.00 96.75 89 LEU A O 1
ATOM 718 N N . PRO A 1 90 ? -9.906 -10.574 4.347 1.00 96.38 90 PRO A N 1
ATOM 719 C CA . PRO A 1 90 ? -10.126 -11.972 4.028 1.00 96.38 90 PRO A CA 1
ATOM 720 C C . PRO A 1 90 ? -8.794 -12.660 3.667 1.00 96.38 90 PRO A C 1
ATOM 722 O O . PRO A 1 90 ? -7.855 -12.002 3.200 1.00 96.38 90 PRO A O 1
ATOM 725 N N . PRO A 1 91 ? -8.682 -13.993 3.844 1.00 96.44 91 PRO A N 1
ATOM 726 C CA . PRO A 1 91 ? -7.420 -14.720 3.670 1.00 96.44 91 PRO A CA 1
ATOM 727 C C . PRO A 1 91 ? -6.737 -14.522 2.308 1.00 96.44 91 PRO A C 1
ATOM 729 O O . PRO A 1 91 ? -5.511 -14.407 2.247 1.00 96.44 91 PRO A O 1
ATOM 732 N N . ASP A 1 92 ? -7.509 -14.441 1.224 1.00 96.50 92 ASP A N 1
ATOM 733 C CA . ASP A 1 92 ? -6.970 -14.289 -0.133 1.00 96.50 92 ASP A CA 1
ATOM 734 C C . ASP A 1 92 ? -6.374 -12.893 -0.364 1.00 96.50 92 ASP A C 1
ATOM 736 O O . ASP A 1 92 ? -5.294 -12.750 -0.954 1.00 96.50 92 ASP A O 1
ATOM 740 N N . LEU A 1 93 ? -7.028 -11.855 0.165 1.00 97.38 93 LEU A N 1
ATOM 741 C CA . LEU A 1 93 ? -6.518 -10.490 0.108 1.00 97.38 93 LEU A CA 1
ATOM 742 C C . LEU A 1 93 ? -5.297 -10.331 1.021 1.00 97.38 93 LEU A C 1
ATOM 744 O O . LEU A 1 93 ? -4.288 -9.765 0.602 1.00 97.38 93 LEU A O 1
ATOM 748 N N . LEU A 1 94 ? -5.323 -10.921 2.219 1.00 97.56 94 LEU A N 1
ATOM 749 C CA . LEU A 1 94 ? -4.164 -10.991 3.112 1.00 97.56 94 LEU A CA 1
ATOM 750 C C . LEU A 1 94 ? -2.952 -11.631 2.414 1.00 97.56 94 LEU A C 1
ATOM 752 O O . LEU A 1 94 ? -1.843 -11.089 2.457 1.00 97.56 94 LEU A O 1
ATOM 756 N N . HIS A 1 95 ? -3.159 -12.760 1.728 1.00 96.81 95 HIS A N 1
ATOM 757 C CA . HIS A 1 95 ? -2.114 -13.411 0.943 1.00 96.81 95 HIS A CA 1
ATOM 758 C C . HIS A 1 95 ? -1.595 -12.496 -0.175 1.00 96.81 95 HIS A C 1
ATOM 760 O O . HIS A 1 95 ? -0.382 -12.392 -0.374 1.00 96.81 95 HIS A O 1
ATOM 766 N N . THR A 1 96 ? -2.483 -11.789 -0.870 1.00 97.38 96 THR A N 1
ATOM 767 C CA . THR A 1 96 ? -2.110 -10.836 -1.922 1.00 97.38 96 THR A CA 1
A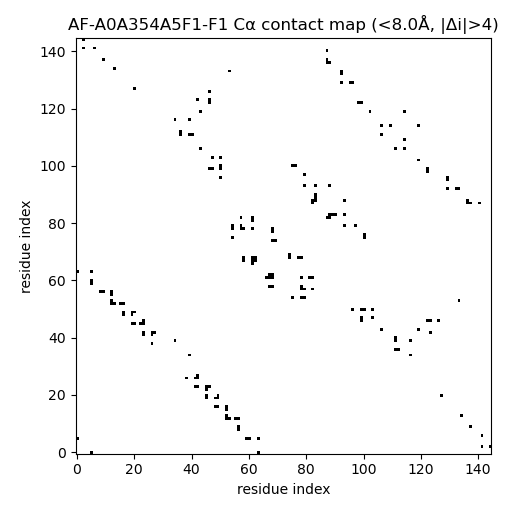TOM 768 C C . THR A 1 96 ? -1.254 -9.694 -1.373 1.00 97.38 96 THR A C 1
ATOM 770 O O . THR A 1 96 ? -0.145 -9.482 -1.865 1.00 97.38 96 THR A O 1
ATOM 773 N N . ILE A 1 97 ? -1.689 -9.025 -0.302 1.00 97.38 97 ILE A N 1
ATOM 774 C CA . ILE A 1 97 ? -0.945 -7.928 0.339 1.00 97.38 97 ILE A CA 1
ATOM 775 C C . ILE A 1 97 ? 0.415 -8.401 0.875 1.00 97.38 97 ILE A C 1
ATOM 777 O O . ILE A 1 97 ? 1.400 -7.666 0.796 1.00 97.38 97 ILE A O 1
ATOM 781 N N . SER A 1 98 ? 0.518 -9.643 1.361 1.00 96.88 98 SER A N 1
ATOM 782 C CA . SER A 1 98 ? 1.784 -10.185 1.878 1.00 96.88 98 SER A CA 1
ATOM 783 C C . SER A 1 98 ? 2.909 -10.212 0.832 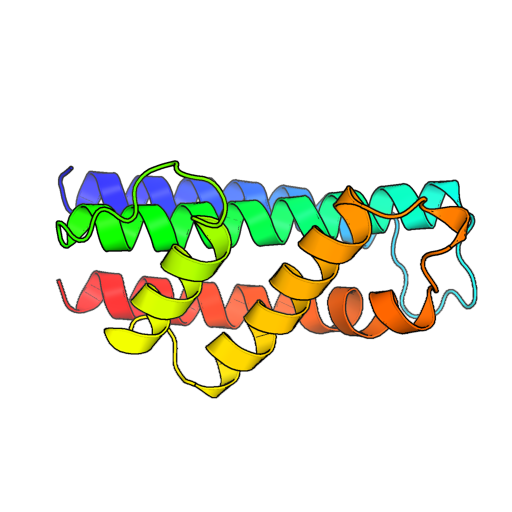1.00 96.88 98 SER A C 1
ATOM 785 O O . SER A 1 98 ? 4.088 -10.094 1.179 1.00 96.88 98 SER A O 1
ATOM 787 N N . LYS A 1 99 ? 2.565 -10.286 -0.462 1.00 97.62 99 LYS A N 1
ATOM 788 C CA . LYS A 1 99 ? 3.532 -10.196 -1.568 1.00 97.62 99 LYS A CA 1
ATOM 789 C C . LYS A 1 99 ? 4.112 -8.785 -1.685 1.00 97.62 99 LYS A C 1
ATOM 791 O O . LYS A 1 99 ? 5.313 -8.639 -1.896 1.00 97.62 99 LYS A O 1
ATOM 796 N N . TYR A 1 100 ? 3.293 -7.756 -1.464 1.00 97.81 100 TYR A N 1
ATOM 797 C CA . TYR A 1 100 ? 3.733 -6.358 -1.441 1.00 97.81 100 TYR A CA 1
ATOM 798 C C . TYR A 1 100 ? 4.612 -6.059 -0.221 1.00 97.81 100 TYR A C 1
ATOM 800 O O . TYR A 1 100 ? 5.656 -5.425 -0.369 1.00 97.81 100 TYR A O 1
ATOM 808 N N . LEU A 1 101 ? 4.266 -6.592 0.957 1.00 96.50 101 LEU A N 1
ATOM 809 C CA . LEU A 1 101 ? 5.127 -6.530 2.145 1.00 96.50 101 LEU A CA 1
ATOM 810 C C . LEU A 1 101 ? 6.493 -7.182 1.888 1.00 96.50 101 LEU A C 1
ATOM 812 O O . LEU A 1 101 ? 7.540 -6.608 2.194 1.00 96.50 101 LEU A O 1
ATOM 816 N N . SER A 1 102 ? 6.481 -8.374 1.287 1.00 95.88 102 SER A N 1
ATOM 817 C CA . SER A 1 102 ? 7.703 -9.103 0.933 1.00 95.88 102 SER A CA 1
ATOM 818 C C . SER A 1 102 ? 8.569 -8.290 -0.030 1.00 95.88 102 SER A C 1
ATOM 820 O O . SER A 1 102 ? 9.773 -8.152 0.190 1.00 95.88 102 SER A O 1
ATOM 822 N N . PHE A 1 103 ? 7.954 -7.685 -1.050 1.00 96.56 103 PHE A N 1
ATOM 823 C CA . PHE A 1 103 ? 8.644 -6.811 -1.994 1.00 96.56 103 PHE A CA 1
ATOM 824 C C . PHE A 1 103 ? 9.227 -5.565 -1.327 1.00 96.56 103 PHE A C 1
ATOM 826 O O . PHE A 1 103 ? 10.392 -5.252 -1.548 1.00 96.56 103 PHE A O 1
ATOM 833 N N . ARG A 1 104 ? 8.465 -4.888 -0.462 1.00 94.38 104 ARG A N 1
ATOM 834 C CA . ARG A 1 104 ? 8.937 -3.733 0.314 1.00 94.38 104 ARG A CA 1
ATOM 835 C C . ARG A 1 104 ? 10.182 -4.087 1.126 1.00 94.38 104 ARG A C 1
ATOM 837 O O . ARG A 1 104 ? 11.170 -3.357 1.080 1.00 94.38 104 ARG A O 1
ATOM 844 N N . ASN A 1 105 ? 10.153 -5.212 1.837 1.00 92.94 105 ASN A N 1
ATOM 845 C CA . ASN A 1 105 ? 11.310 -5.687 2.592 1.00 92.94 105 ASN A CA 1
ATOM 846 C C . ASN A 1 105 ? 12.496 -5.974 1.662 1.00 92.94 105 ASN A C 1
ATOM 848 O O . ASN A 1 105 ? 13.603 -5.514 1.932 1.00 92.94 105 ASN A O 1
ATOM 852 N N . TYR A 1 106 ? 12.272 -6.666 0.545 1.00 94.38 106 TYR A N 1
ATOM 853 C CA . TYR A 1 106 ? 13.332 -6.959 -0.416 1.00 94.38 106 TYR A CA 1
ATOM 854 C C . TYR A 1 106 ? 13.953 -5.688 -1.010 1.00 94.38 106 TYR A C 1
ATOM 856 O O . TYR A 1 106 ? 15.176 -5.561 -1.013 1.00 94.38 106 TYR A O 1
ATOM 864 N N . PHE A 1 107 ? 13.131 -4.725 -1.434 1.00 93.75 107 PHE A N 1
ATOM 865 C CA . PHE A 1 107 ? 13.574 -3.459 -2.012 1.00 93.75 107 PHE A CA 1
ATOM 866 C C . PHE A 1 107 ? 14.415 -2.632 -1.036 1.00 93.75 107 PHE A C 1
ATOM 868 O O . PHE A 1 107 ? 15.450 -2.101 -1.420 1.00 93.75 107 PHE A O 1
ATOM 875 N N . ILE A 1 108 ? 14.013 -2.544 0.236 1.00 91.88 108 ILE A N 1
ATOM 876 C CA . ILE A 1 108 ? 14.743 -1.755 1.244 1.00 91.88 108 ILE A CA 1
ATOM 877 C C . ILE A 1 108 ? 16.167 -2.280 1.460 1.00 91.88 108 ILE A C 1
ATOM 879 O O . ILE A 1 108 ? 17.082 -1.495 1.707 1.00 91.88 108 ILE A O 1
ATOM 883 N N . TYR A 1 109 ? 16.358 -3.596 1.379 1.00 92.88 109 TYR A N 1
ATOM 884 C CA . TYR A 1 109 ? 17.639 -4.239 1.680 1.00 92.88 109 TYR A CA 1
ATOM 885 C C . TYR A 1 109 ? 18.448 -4.630 0.438 1.00 92.88 109 TYR A C 1
ATOM 887 O O . TYR A 1 109 ? 19.534 -5.194 0.574 1.00 92.88 109 TYR A O 1
ATOM 895 N N . THR A 1 110 ? 17.954 -4.324 -0.764 1.00 93.44 110 THR A N 1
ATOM 896 C CA . THR A 1 110 ? 18.569 -4.746 -2.027 1.00 93.44 110 THR A CA 1
ATOM 897 C C . THR A 1 110 ? 18.815 -3.554 -2.939 1.00 93.44 110 THR A C 1
ATOM 899 O O . THR A 1 110 ? 18.027 -2.619 -3.010 1.00 93.44 110 THR A O 1
ATOM 902 N N . TYR A 1 111 ? 19.912 -3.588 -3.693 1.00 94.56 111 TYR A N 1
ATOM 903 C CA . TYR A 1 111 ? 20.130 -2.606 -4.749 1.00 94.56 111 TYR A CA 1
ATOM 904 C C . TYR A 1 111 ? 19.160 -2.819 -5.908 1.00 94.56 111 TYR A C 1
ATOM 906 O O . TYR A 1 111 ? 18.999 -3.941 -6.377 1.00 94.56 111 TYR A O 1
ATOM 914 N N . MET A 1 112 ? 18.601 -1.731 -6.442 1.00 93.06 112 MET A N 1
ATOM 915 C CA . MET A 1 112 ? 17.628 -1.784 -7.538 1.00 93.06 112 MET A CA 1
ATOM 916 C C . MET A 1 112 ? 18.101 -2.618 -8.742 1.00 93.06 112 MET A C 1
ATOM 918 O O . MET A 1 112 ? 17.317 -3.353 -9.322 1.00 93.06 112 MET A O 1
ATOM 922 N N . PHE A 1 113 ? 19.392 -2.579 -9.093 1.00 93.81 113 PHE A N 1
ATOM 923 C CA . PHE A 1 113 ? 19.935 -3.354 -10.221 1.00 93.81 113 PHE A CA 1
ATOM 924 C C . PHE A 1 113 ? 19.973 -4.877 -9.991 1.00 93.81 113 PHE A C 1
ATOM 926 O O . PHE A 1 113 ? 20.240 -5.622 -10.930 1.00 93.81 113 PHE A O 1
ATOM 933 N N . ASN A 1 114 ? 19.720 -5.341 -8.764 1.00 95.19 114 ASN A N 1
ATOM 934 C CA . ASN A 1 114 ? 19.578 -6.760 -8.432 1.00 95.19 114 ASN A CA 1
ATOM 935 C C . ASN A 1 114 ? 18.110 -7.218 -8.417 1.00 95.19 114 ASN A C 1
ATOM 937 O O . ASN A 1 114 ? 17.861 -8.421 -8.351 1.00 95.19 114 ASN A O 1
ATOM 941 N N . ILE A 1 115 ? 17.150 -6.290 -8.452 1.00 93.56 115 ILE A N 1
ATOM 942 C CA . ILE A 1 115 ? 15.721 -6.603 -8.462 1.00 93.56 115 ILE A CA 1
ATOM 943 C C . ILE A 1 115 ? 15.312 -6.884 -9.904 1.00 93.56 115 ILE A C 1
ATOM 945 O O . ILE A 1 115 ? 15.548 -6.072 -10.798 1.00 93.56 115 ILE A O 1
ATOM 949 N N . LYS A 1 116 ? 14.710 -8.049 -10.135 1.00 91.94 116 LYS A N 1
ATOM 950 C CA . LYS A 1 116 ? 14.298 -8.472 -11.471 1.00 91.94 116 LYS A CA 1
ATOM 951 C C . LYS A 1 116 ? 12.923 -7.922 -11.810 1.00 91.94 116 LYS A C 1
ATOM 953 O O . LYS A 1 116 ? 12.008 -7.964 -10.987 1.00 91.94 116 LYS A O 1
ATOM 958 N N . TRP A 1 117 ? 12.761 -7.462 -13.047 1.00 92.38 117 TRP A N 1
ATOM 959 C CA . TRP A 1 117 ? 11.477 -6.979 -13.551 1.00 92.38 117 TRP A CA 1
ATOM 960 C C . TRP A 1 117 ? 10.378 -8.042 -13.426 1.00 92.38 117 TRP A C 1
ATOM 962 O O . TRP A 1 117 ? 9.245 -7.724 -13.074 1.00 92.38 117 TRP A O 1
ATOM 972 N N . GLU A 1 118 ? 10.723 -9.310 -13.640 1.00 91.00 118 GLU A N 1
ATOM 973 C CA . GLU A 1 118 ? 9.817 -10.456 -13.557 1.00 91.00 118 GLU A CA 1
ATOM 974 C C . GLU A 1 118 ? 9.206 -10.631 -12.162 1.00 91.00 118 GLU A C 1
ATOM 976 O O . GLU A 1 118 ? 8.064 -11.071 -12.058 1.00 91.00 118 GLU A O 1
ATOM 981 N N . ASP A 1 119 ? 9.928 -10.242 -11.107 1.00 90.81 119 ASP A N 1
ATOM 982 C CA . ASP A 1 119 ? 9.435 -10.300 -9.728 1.00 90.81 119 ASP A CA 1
ATOM 983 C C . ASP A 1 119 ? 8.504 -9.113 -9.414 1.00 90.81 119 ASP A C 1
ATOM 985 O O . ASP A 1 119 ? 7.576 -9.229 -8.612 1.00 90.81 119 ASP A O 1
ATOM 989 N N . MET A 1 120 ? 8.717 -7.965 -10.069 1.00 93.75 120 MET A N 1
ATOM 990 C CA . MET A 1 120 ? 7.906 -6.755 -9.880 1.00 93.75 120 MET A CA 1
ATOM 991 C C . MET A 1 120 ? 6.627 -6.758 -10.710 1.00 93.75 120 MET A C 1
ATOM 993 O O . MET A 1 120 ? 5.599 -6.243 -10.271 1.00 93.75 120 MET A O 1
ATOM 997 N N . LYS A 1 121 ? 6.688 -7.312 -11.923 1.00 94.62 121 LYS A N 1
ATOM 998 C CA . LYS A 1 121 ? 5.610 -7.257 -12.910 1.00 94.62 121 LYS A CA 1
ATOM 999 C C . LYS A 1 121 ? 4.260 -7.730 -12.344 1.00 94.62 121 LYS A C 1
ATOM 1001 O O . LYS A 1 121 ? 3.304 -6.965 -12.467 1.00 94.62 121 LYS A O 1
ATOM 1006 N N . PRO A 1 122 ? 4.159 -8.879 -11.643 1.00 95.69 122 PRO A N 1
ATOM 1007 C CA . PRO A 1 122 ? 2.890 -9.317 -11.061 1.00 95.69 122 PR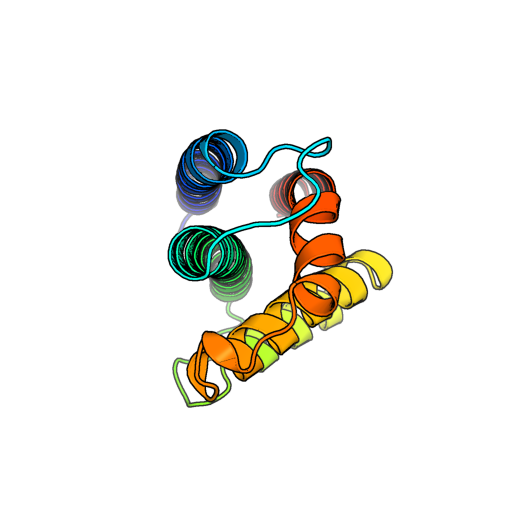O A CA 1
ATOM 1008 C C . PRO A 1 122 ? 2.315 -8.330 -10.035 1.00 95.69 122 PRO A C 1
ATOM 1010 O O . PRO A 1 122 ? 1.099 -8.197 -9.922 1.00 95.69 122 PRO A O 1
ATOM 1013 N N . LEU A 1 123 ? 3.172 -7.617 -9.295 1.00 97.62 123 LEU A N 1
ATOM 1014 C CA 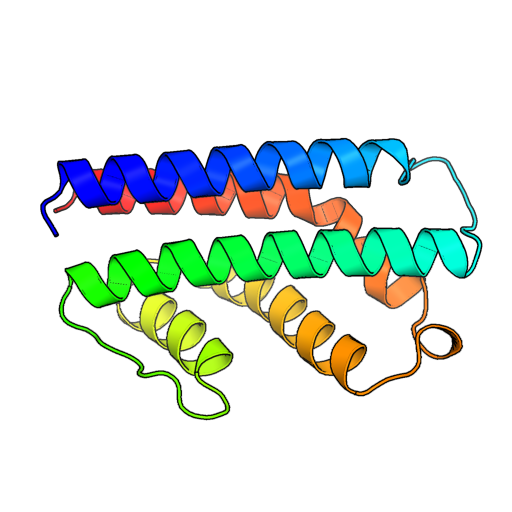. LEU A 1 123 ? 2.741 -6.633 -8.298 1.00 97.62 123 LEU A CA 1
ATOM 1015 C C . LEU A 1 123 ? 2.146 -5.394 -8.964 1.00 97.62 123 LEU A C 1
ATOM 1017 O O . LEU A 1 123 ? 1.122 -4.892 -8.505 1.00 97.62 123 LEU A O 1
ATOM 1021 N N . VAL A 1 124 ? 2.773 -4.915 -10.042 1.00 96.69 124 VAL A N 1
ATOM 1022 C CA . VAL A 1 124 ? 2.288 -3.761 -10.814 1.00 96.69 124 VAL A CA 1
ATOM 1023 C C . VAL A 1 124 ? 0.984 -4.095 -11.528 1.00 96.69 124 VAL A C 1
ATOM 1025 O O . VAL A 1 124 ? 0.051 -3.297 -11.507 1.00 96.69 124 VAL A O 1
ATOM 1028 N N . GLU A 1 125 ? 0.897 -5.279 -12.134 1.00 96.00 125 GLU A N 1
ATOM 1029 C CA . GLU A 1 125 ? -0.307 -5.729 -12.838 1.00 96.00 125 GLU A CA 1
ATOM 1030 C C . GLU A 1 125 ? -1.489 -5.923 -11.875 1.00 96.00 125 GLU A C 1
ATOM 1032 O O . GLU A 1 125 ? -2.609 -5.532 -12.200 1.00 96.00 125 GLU A O 1
ATOM 1037 N N . GLY A 1 126 ? -1.238 -6.440 -10.666 1.00 97.38 126 GLY A N 1
ATOM 1038 C CA . GLY A 1 126 ? -2.269 -6.683 -9.650 1.00 97.38 126 GLY A CA 1
ATOM 1039 C C . GLY A 1 126 ? -2.638 -5.483 -8.770 1.00 97.38 126 GLY A C 1
ATOM 1040 O O . GLY A 1 126 ? -3.622 -5.552 -8.034 1.00 97.38 126 GLY A O 1
ATOM 1041 N N . VAL A 1 127 ? -1.893 -4.368 -8.815 1.00 98.12 127 VAL A N 1
ATOM 1042 C CA . VAL A 1 127 ? -2.035 -3.292 -7.811 1.00 98.12 127 VAL A CA 1
ATOM 1043 C C . VAL A 1 127 ? -3.420 -2.638 -7.819 1.00 98.12 127 VAL A C 1
ATOM 1045 O O . VAL A 1 127 ? -3.954 -2.321 -6.760 1.00 98.12 127 VAL A O 1
ATOM 1048 N N . LYS A 1 128 ? -4.034 -2.459 -8.996 1.00 97.94 128 LYS A N 1
ATOM 1049 C CA . LYS A 1 128 ? -5.368 -1.842 -9.115 1.00 97.94 128 LYS A CA 1
ATOM 1050 C C . LYS A 1 128 ? -6.453 -2.711 -8.495 1.00 97.94 128 LYS A C 1
ATOM 1052 O O . LYS A 1 128 ? -7.332 -2.201 -7.803 1.00 97.94 128 LYS A O 1
ATOM 1057 N N . GLU A 1 129 ? -6.390 -4.010 -8.763 1.00 98.19 129 GLU A N 1
ATOM 1058 C CA . GLU A 1 129 ? -7.327 -4.980 -8.209 1.00 98.19 129 GLU A CA 1
ATOM 1059 C C . GLU A 1 129 ? -7.168 -5.064 -6.690 1.00 98.19 129 GLU A C 1
ATOM 1061 O O . GLU A 1 129 ? -8.155 -4.935 -5.971 1.00 98.19 129 GLU A O 1
ATOM 1066 N N . MET A 1 130 ? -5.927 -5.156 -6.202 1.00 98.25 130 MET A N 1
ATOM 1067 C CA . MET A 1 130 ? -5.628 -5.155 -4.769 1.00 98.25 130 MET A CA 1
ATOM 1068 C C . MET A 1 130 ? -6.200 -3.913 -4.069 1.00 98.25 130 MET A C 1
ATOM 1070 O O . MET A 1 130 ? -6.883 -4.047 -3.059 1.00 98.25 130 MET A O 1
ATOM 1074 N N . ILE A 1 131 ? -6.012 -2.713 -4.630 1.00 98.50 131 ILE A N 1
ATOM 1075 C CA . ILE A 1 131 ? -6.569 -1.478 -4.052 1.00 98.50 131 ILE A CA 1
ATOM 1076 C C . ILE A 1 131 ? -8.098 -1.444 -4.095 1.00 98.50 131 ILE A C 1
ATOM 1078 O O . ILE A 1 131 ? -8.721 -0.955 -3.155 1.00 98.50 131 ILE A O 1
ATOM 1082 N N . THR A 1 132 ? -8.710 -1.983 -5.149 1.00 98.50 132 THR A N 1
ATOM 1083 C CA . THR A 1 132 ? -10.174 -2.079 -5.245 1.00 98.5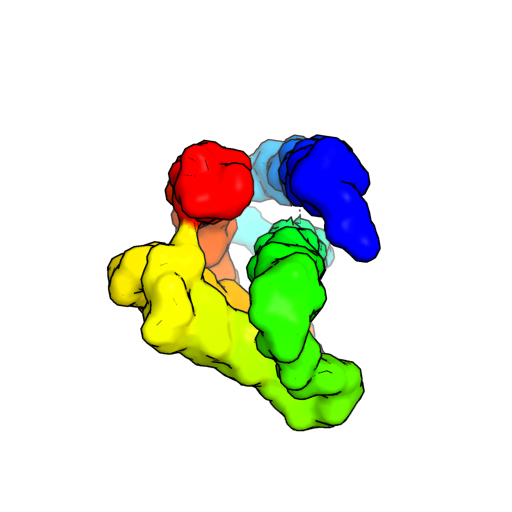0 132 THR A CA 1
ATOM 1084 C C . THR A 1 132 ? -10.733 -2.985 -4.149 1.00 98.50 132 THR A C 1
ATOM 1086 O O . THR A 1 132 ? -11.695 -2.611 -3.483 1.00 98.50 132 THR A O 1
ATOM 1089 N N . GLN A 1 133 ? -10.097 -4.136 -3.918 1.00 98.44 133 GLN A N 1
ATOM 1090 C CA . GLN A 1 133 ? -10.468 -5.047 -2.836 1.00 98.44 133 GLN A CA 1
ATOM 1091 C C . GLN A 1 133 ? -10.269 -4.379 -1.467 1.00 98.44 133 GLN A C 1
ATOM 1093 O O . GLN A 1 133 ? -11.187 -4.385 -0.660 1.00 98.44 133 GLN A O 1
ATOM 1098 N N . ILE A 1 134 ? -9.140 -3.696 -1.234 1.00 98.38 134 ILE A N 1
ATOM 1099 C CA . ILE A 1 134 ? -8.894 -2.975 0.030 1.00 98.38 134 ILE A CA 1
ATOM 1100 C C . ILE A 1 134 ? -9.937 -1.899 0.304 1.00 98.38 134 ILE A C 1
ATOM 1102 O O . ILE A 1 134 ? -10.366 -1.749 1.447 1.00 98.38 134 ILE A O 1
ATOM 1106 N N . ARG A 1 135 ? -10.357 -1.156 -0.723 1.00 98.50 135 ARG A N 1
ATOM 1107 C CA . ARG A 1 135 ? -11.431 -0.172 -0.583 1.00 98.50 135 ARG A CA 1
ATOM 1108 C C . ARG A 1 135 ? -12.740 -0.840 -0.169 1.00 98.50 135 ARG A C 1
ATOM 1110 O O . ARG A 1 135 ? -13.341 -0.385 0.793 1.00 98.50 135 ARG A O 1
ATOM 1117 N N . SER A 1 136 ? -13.106 -1.949 -0.816 1.00 98.31 136 SER A N 1
ATOM 1118 C CA . SER A 1 136 ? -14.298 -2.728 -0.455 1.00 98.31 136 SER A CA 1
ATOM 1119 C C . SER A 1 136 ? -14.262 -3.189 1.002 1.00 98.31 136 SER A C 1
ATOM 1121 O O . SER A 1 136 ? -15.191 -2.907 1.748 1.00 98.31 136 SER A O 1
ATOM 1123 N N . GLU A 1 137 ? -13.168 -3.818 1.440 1.00 98.31 137 GLU A N 1
ATOM 1124 C CA . GLU A 1 137 ? -13.039 -4.295 2.827 1.00 98.31 137 GLU A CA 1
ATOM 1125 C C . GLU A 1 137 ? -13.036 -3.142 3.843 1.00 98.31 137 GLU A C 1
ATOM 1127 O O . GLU A 1 137 ? -13.567 -3.262 4.947 1.00 98.31 137 GLU A O 1
ATOM 1132 N N . THR A 1 138 ? -12.460 -1.993 3.475 1.00 98.25 138 THR A N 1
ATOM 1133 C CA . THR A 1 138 ? -12.486 -0.793 4.322 1.00 98.25 138 THR A CA 1
ATOM 1134 C C . THR A 1 138 ? -13.911 -0.262 4.461 1.00 98.25 138 THR A C 1
ATOM 1136 O O . THR A 1 138 ? -14.343 0.037 5.573 1.00 98.25 138 THR A O 1
ATOM 1139 N N . ASP A 1 139 ? -14.657 -0.183 3.359 1.00 97.62 139 ASP A N 1
ATOM 1140 C CA . ASP A 1 139 ? -16.051 0.261 3.357 1.00 97.62 139 ASP A CA 1
ATOM 1141 C C . ASP A 1 139 ? -16.947 -0.691 4.159 1.00 97.62 139 ASP A C 1
ATOM 1143 O O . ASP A 1 139 ? -17.783 -0.233 4.941 1.00 97.62 139 ASP A O 1
ATOM 1147 N N . GLU A 1 140 ? -16.754 -2.003 4.010 1.00 97.44 140 GLU A N 1
ATOM 1148 C CA . GLU A 1 140 ? -17.462 -3.026 4.782 1.00 97.44 140 GLU A CA 1
ATOM 1149 C C . GLU A 1 140 ? -17.177 -2.884 6.277 1.00 97.44 140 GLU A C 1
ATOM 1151 O O . GLU A 1 140 ? -18.112 -2.759 7.071 1.00 97.44 140 GLU A O 1
ATOM 1156 N N . TYR A 1 141 ? -15.905 -2.794 6.672 1.00 97.31 141 TYR A N 1
ATOM 1157 C CA . TYR A 1 141 ? -15.529 -2.560 8.065 1.00 97.31 141 TYR A CA 1
ATOM 1158 C C . TYR A 1 141 ? -16.204 -1.301 8.635 1.00 97.31 141 TYR A C 1
ATOM 1160 O O . TYR A 1 141 ? -16.842 -1.367 9.687 1.00 97.31 141 TYR A O 1
ATOM 1168 N N . LEU A 1 142 ? -16.144 -0.172 7.918 1.00 96.19 142 LEU A N 1
ATOM 1169 C CA . LEU A 1 142 ? -16.717 1.111 8.349 1.00 96.19 142 LEU A CA 1
ATOM 1170 C C . LEU A 1 142 ? -18.250 1.095 8.482 1.00 96.19 142 LEU A C 1
ATOM 1172 O O . LEU A 1 142 ? -18.805 1.983 9.134 1.00 96.19 142 LEU A O 1
ATOM 1176 N N . GLN A 1 143 ? -18.938 0.134 7.858 1.00 95.44 143 GLN A N 1
ATOM 1177 C CA . GLN A 1 143 ? -20.381 -0.085 8.010 1.00 95.44 143 GLN A CA 1
ATOM 1178 C C . GLN A 1 143 ? -20.734 -0.954 9.225 1.00 95.44 143 GLN A C 1
ATOM 1180 O O . GLN A 1 143 ? -21.883 -0.932 9.669 1.00 95.44 143 GLN A O 1
ATOM 1185 N N . THR A 1 144 ? -19.779 -1.727 9.749 1.00 91.81 144 THR A N 1
ATOM 1186 C CA . THR A 1 144 ? -20.000 -2.657 10.872 1.00 91.81 144 THR A CA 1
ATOM 1187 C C . THR A 1 144 ? -19.760 -2.051 12.256 1.00 91.81 144 THR A C 1
ATOM 1189 O O . THR A 1 144 ? -20.164 -2.660 13.251 1.00 91.81 144 THR A O 1
ATOM 1192 N N . ILE A 1 145 ? -19.129 -0.875 12.323 1.00 88.88 145 ILE A N 1
ATOM 1193 C CA . ILE A 1 145 ? -18.751 -0.174 13.563 1.00 88.88 145 ILE A CA 1
ATOM 1194 C C . ILE A 1 145 ? -19.655 1.011 13.914 1.00 88.88 145 ILE A C 1
ATOM 1196 O O . ILE A 1 145 ? -20.286 1.598 13.006 1.00 88.88 145 ILE A O 1
#

pLDDT: mean 95.48, std 3.54, range [81.94, 98.62]

Solvent-accessible surface area (backbone atoms only — not comparable to full-atom values): 8319 Å² total; per-residue (Å²): 133,54,73,68,57,50,52,51,48,46,53,51,43,49,54,51,40,53,54,41,49,53,56,35,56,69,74,56,53,91,88,57,91,79,73,54,72,68,54,48,50,51,44,50,49,33,54,42,52,44,48,51,42,53,49,52,44,54,43,50,55,34,45,72,75,70,52,74,70,66,86,53,92,67,27,71,61,45,40,57,51,49,37,40,74,74,60,60,32,55,71,69,57,44,56,54,52,50,53,52,54,52,47,45,55,49,53,77,78,43,62,69,92,75,59,55,65,80,74,48,46,62,55,64,73,42,44,65,59,53,51,52,52,50,50,51,39,51,54,53,51,66,70,76,106

Radius of gyration: 15.6 Å; Cα contacts (8 Å, |Δi|>4): 105; chains: 1; bounding box: 40×26×44 Å

Foldseek 3Di:
DDLVVLVVLLVVLLVVLVVLLVQLVVLDDPPDPDDDLVSLVSNLVSLLSNLVSLLVSLQSLCVVVVNHLDDDPPSSVVSLVVCPVVVLDDPVLSVLSVLSVVSNVCPVPDDSVPDDPVSCVVSSVCSVVSSVVNVVSSVVSSVVD

Mean predicted aligned error: 2.92 Å

Nearest PDB structures (foldseek):
  1ylm-assembly1_B  TM=6.785E-01  e=8.650E-03  Bacillus subtilis subsp. subtilis str. 168
  4nqf-assembly1_A  TM=4.761E-01  e=2.388E-02  Agrobacterium fabrum str. C58
  4nqi-assembly2_D  TM=3.176E-01  e=1.615E+00  Dictyostelium discoideum
  4nqi-assembly1_A  TM=3.194E-01  e=4.027E+00  Dictyostelium discoideum
  4nqi-assembly1_B  TM=3.348E-01  e=6.690E+00  Dictyostelium discoideum

Sequence (145 aa):
MTIDELKQYCENEFTNIDRILNELFAVFKLEKAEYTLAEQAAISTYIMNTYSAVESILKQMLLYDKLDVGDAPGWHEKVLRKAGEIGILPPDLLHTISKYLSFRNYFIYTYMFNIKWEDMKPLVEGVKEMITQIRSETDEYLQTI